Protein AF-A0AAV1H596-F1 (afdb_monomer)

Mean predicted aligned error: 12.16 Å

Secondary structure (DSSP, 8-state):
---B---SSS-EEEEEEEEEEETTEEEEEEEEEEEESS-SHHHHHHHHHHHHHTT-TTHHHH---------TT---------------

Structure (mmCIF, N/CA/C/O backbone):
data_AF-A0AAV1H596-F1
#
_entry.id   AF-A0AAV1H596-F1
#
loop_
_atom_site.group_PDB
_atom_site.id
_atom_site.type_symbol
_atom_site.label_atom_id
_atom_site.label_alt_id
_atom_site.label_comp_id
_atom_site.label_asym_id
_atom_site.label_entity_id
_atom_site.label_seq_id
_atom_site.pdbx_PDB_ins_code
_atom_site.Cartn_x
_atom_site.Cartn_y
_atom_site.Cartn_z
_atom_site.occupancy
_atom_site.B_iso_or_equiv
_atom_site.auth_seq_id
_atom_site.auth_comp_id
_atom_site.auth_asym_id
_atom_site.auth_atom_id
_atom_site.pdbx_PDB_model_num
ATOM 1 N N . MET A 1 1 ? -3.860 -4.909 -1.224 1.00 41.78 1 MET A N 1
ATOM 2 C CA . MET A 1 1 ? -4.315 -5.510 -2.490 1.00 41.78 1 MET A CA 1
ATOM 3 C C . MET A 1 1 ? -4.090 -4.431 -3.515 1.00 41.78 1 MET A C 1
ATOM 5 O O . MET A 1 1 ? -4.873 -3.492 -3.546 1.00 41.78 1 MET A O 1
ATOM 9 N N . SER A 1 2 ? -2.934 -4.487 -4.162 1.00 41.97 2 SER A N 1
ATOM 10 C CA . SER A 1 2 ? -2.646 -3.707 -5.362 1.00 41.97 2 SER A CA 1
ATOM 11 C C . SER A 1 2 ? -3.159 -4.500 -6.565 1.00 41.97 2 SER A C 1
ATOM 13 O O . SER A 1 2 ? -3.299 -5.716 -6.434 1.00 41.97 2 SER A O 1
ATOM 15 N N . ASP A 1 3 ? -3.528 -3.822 -7.642 1.00 59.09 3 ASP A N 1
ATOM 16 C CA . ASP A 1 3 ? -3.954 -4.418 -8.913 1.00 59.09 3 ASP A CA 1
ATOM 17 C C . ASP A 1 3 ? -3.045 -3.817 -9.987 1.00 59.09 3 ASP A C 1
ATOM 19 O O . ASP A 1 3 ? -3.068 -2.607 -10.190 1.00 59.09 3 ASP A O 1
ATOM 23 N N . GLY A 1 4 ? -2.176 -4.615 -10.594 1.00 52.09 4 GLY A N 1
ATOM 24 C CA . GLY A 1 4 ? -1.264 -4.219 -11.656 1.00 52.09 4 GLY A CA 1
ATOM 25 C C . GLY A 1 4 ? -1.954 -4.364 -13.007 1.00 52.09 4 GLY A C 1
ATOM 26 O O . GLY A 1 4 ? -2.175 -5.472 -13.494 1.00 52.09 4 GLY A O 1
ATOM 27 N N . SER A 1 5 ? -2.295 -3.238 -13.635 1.00 55.56 5 SER A N 1
ATOM 28 C CA . SER A 1 5 ? -2.855 -3.215 -14.989 1.00 55.56 5 SER A CA 1
ATOM 29 C C . SER A 1 5 ? -1.732 -3.031 -16.010 1.00 55.56 5 SER A C 1
ATOM 31 O O . SER A 1 5 ? -1.257 -1.918 -16.222 1.00 55.56 5 SER A O 1
ATOM 33 N N . THR A 1 6 ? -1.325 -4.111 -16.677 1.00 43.31 6 THR A N 1
ATOM 34 C CA . THR A 1 6 ? -0.374 -4.054 -17.796 1.00 43.31 6 THR A CA 1
ATOM 35 C C . THR A 1 6 ? -1.067 -3.502 -19.048 1.00 43.31 6 THR A C 1
ATOM 37 O O . THR A 1 6 ? -1.707 -4.246 -19.796 1.00 43.31 6 THR A O 1
ATOM 40 N N . ASP A 1 7 ? -0.945 -2.196 -19.301 1.00 43.59 7 ASP A N 1
ATOM 41 C CA . ASP A 1 7 ? -1.251 -1.636 -20.621 1.00 43.59 7 ASP A CA 1
ATOM 42 C C . ASP A 1 7 ? -0.095 -1.974 -21.580 1.00 43.59 7 ASP A C 1
ATOM 44 O O . ASP A 1 7 ? 1.083 -1.870 -21.234 1.00 43.59 7 ASP A O 1
ATOM 48 N N . SER A 1 8 ? -0.408 -2.431 -22.793 1.00 46.19 8 SER A N 1
ATOM 49 C CA . SER A 1 8 ? 0.542 -3.055 -23.737 1.00 46.19 8 SER A CA 1
ATOM 50 C C . SER A 1 8 ? 1.542 -2.078 -24.389 1.00 46.19 8 SER A C 1
ATOM 52 O O . SER A 1 8 ? 2.017 -2.305 -25.502 1.00 46.19 8 SER A O 1
ATOM 54 N N . ALA A 1 9 ? 1.913 -0.997 -23.701 1.00 45.19 9 ALA A N 1
ATOM 55 C CA . ALA A 1 9 ? 2.906 -0.031 -24.143 1.00 45.19 9 ALA A CA 1
ATOM 56 C C . ALA A 1 9 ? 3.745 0.521 -22.967 1.00 45.19 9 ALA A C 1
ATOM 58 O O . ALA A 1 9 ? 3.613 1.665 -22.549 1.00 45.19 9 ALA A O 1
ATOM 59 N N . VAL A 1 10 ? 4.711 -0.286 -22.514 1.00 52.03 10 VAL A N 1
ATOM 60 C CA . VAL A 1 10 ? 5.998 0.147 -21.918 1.00 52.03 10 VAL A CA 1
ATOM 61 C C . VAL A 1 10 ? 5.958 0.758 -20.500 1.00 52.03 10 VAL A C 1
ATOM 63 O O . VAL A 1 10 ? 7.025 1.022 -19.946 1.00 52.03 10 VAL A O 1
ATOM 66 N N . LYS A 1 11 ? 4.802 0.946 -19.853 1.00 57.69 11 LYS A N 1
ATOM 67 C CA . LYS A 1 11 ? 4.742 1.503 -18.486 1.00 57.69 11 LYS A CA 1
ATOM 68 C C . LYS A 1 11 ? 3.737 0.761 -17.608 1.00 57.69 11 LYS A C 1
ATOM 70 O O . LYS A 1 11 ? 2.546 0.797 -17.881 1.00 57.69 11 LYS A O 1
ATOM 75 N N . GLU A 1 12 ? 4.237 0.120 -16.556 1.00 71.44 12 GLU A N 1
ATOM 76 C CA . GLU A 1 12 ? 3.403 -0.471 -15.506 1.00 71.44 12 GLU A CA 1
ATOM 77 C C . GLU A 1 12 ? 2.889 0.644 -14.580 1.00 71.44 12 GLU A C 1
ATOM 79 O O . GLU A 1 12 ? 3.576 1.647 -14.364 1.00 71.44 12 GLU A O 1
ATOM 84 N N . GLU A 1 13 ? 1.700 0.481 -14.009 1.00 78.62 13 GLU A N 1
ATOM 85 C CA . GLU A 1 13 ? 1.152 1.386 -12.994 1.00 78.62 13 GLU A CA 1
ATOM 86 C C . GLU A 1 13 ? 0.816 0.603 -11.723 1.00 78.62 13 GLU A C 1
ATOM 88 O O . GLU A 1 13 ? 0.253 -0.486 -11.789 1.00 78.62 13 GLU A O 1
ATOM 93 N N . GLU A 1 14 ? 1.152 1.165 -10.562 1.00 83.31 14 GLU A N 1
ATOM 94 C CA . GLU A 1 14 ? 0.851 0.577 -9.256 1.00 83.31 14 GLU A CA 1
ATOM 95 C C . GLU A 1 14 ? -0.357 1.291 -8.647 1.00 83.31 14 GLU A C 1
ATOM 97 O O . GLU A 1 14 ? -0.299 2.496 -8.370 1.00 83.31 14 GLU A O 1
ATOM 102 N N . LEU A 1 15 ? -1.442 0.551 -8.404 1.00 87.00 15 LEU A N 1
ATOM 103 C CA . LEU A 1 15 ? -2.634 1.058 -7.725 1.00 87.00 15 LEU A CA 1
ATOM 104 C C . LEU A 1 15 ? -2.598 0.736 -6.228 1.00 87.00 15 LEU A C 1
ATOM 106 O O . LEU A 1 15 ? -2.690 -0.413 -5.806 1.00 87.00 15 LEU A O 1
ATOM 110 N N . VAL A 1 16 ? -2.561 1.761 -5.380 1.00 88.19 16 VAL A N 1
ATOM 111 C CA . VAL A 1 16 ? -2.511 1.583 -3.927 1.00 88.19 16 VAL A CA 1
ATOM 112 C C . VAL A 1 16 ? -3.910 1.666 -3.321 1.00 88.19 16 VAL A C 1
ATOM 114 O O . VAL A 1 16 ? -4.626 2.665 -3.449 1.00 88.19 16 VAL A O 1
ATOM 117 N N . TYR A 1 17 ? -4.270 0.615 -2.583 1.00 91.12 17 TYR A N 1
ATOM 118 C CA . TYR A 1 17 ? -5.475 0.553 -1.760 1.00 91.12 17 TYR A CA 1
ATOM 119 C C . TYR A 1 17 ? -5.122 0.344 -0.291 1.00 91.12 17 TYR A C 1
ATOM 121 O O . TYR A 1 17 ? -4.322 -0.530 0.052 1.00 91.12 17 TYR A O 1
ATOM 129 N N . VAL A 1 18 ? -5.803 1.076 0.590 1.00 91.50 18 VAL A N 1
ATOM 130 C CA . VAL A 1 18 ? -5.722 0.881 2.042 1.00 91.50 18 VAL A CA 1
ATOM 131 C C . VAL A 1 18 ? -6.989 0.191 2.518 1.00 91.50 18 VAL A C 1
ATOM 133 O O . VAL A 1 18 ? -8.096 0.574 2.136 1.00 91.50 18 VAL A O 1
ATOM 136 N N . ARG A 1 19 ? -6.825 -0.824 3.369 1.00 92.88 19 ARG A N 1
ATOM 137 C CA . ARG A 1 19 ? -7.920 -1.518 4.047 1.00 92.88 19 ARG A CA 1
ATOM 138 C C . ARG A 1 19 ? -7.731 -1.407 5.553 1.00 92.88 19 ARG A C 1
ATOM 140 O O . ARG A 1 19 ? -6.667 -1.749 6.058 1.00 92.88 19 ARG A O 1
ATOM 147 N N . TRP A 1 20 ? -8.761 -0.963 6.262 1.00 91.56 20 TRP A N 1
ATOM 148 C CA . TRP A 1 20 ? -8.738 -0.830 7.720 1.00 91.56 20 TRP A CA 1
ATOM 149 C C . TRP A 1 20 ? -10.068 -1.260 8.332 1.00 91.56 20 TRP A C 1
ATOM 151 O O . TRP A 1 20 ? -11.076 -1.391 7.638 1.00 91.56 20 TRP A O 1
ATOM 161 N N . SER A 1 21 ? -10.054 -1.504 9.643 1.00 91.81 21 SER A N 1
ATOM 162 C CA . SER A 1 21 ? -11.264 -1.728 10.430 1.00 91.81 21 SER A CA 1
ATOM 163 C C . SER A 1 21 ? -11.629 -0.449 11.171 1.00 91.81 21 SER A C 1
ATOM 165 O O . SER A 1 21 ? -10.791 0.122 11.869 1.00 91.81 21 SER A O 1
ATOM 167 N N . HIS A 1 22 ? -12.875 -0.008 11.042 1.00 88.38 22 HIS A N 1
ATOM 168 C CA . HIS A 1 22 ? -13.432 1.094 11.812 1.00 88.38 22 HIS A CA 1
ATOM 169 C C . HIS A 1 22 ? -14.785 0.667 12.386 1.00 88.38 22 HIS A C 1
ATOM 171 O O . HIS A 1 22 ? -15.681 0.254 11.653 1.00 88.38 22 HIS A O 1
ATOM 177 N N . ASN A 1 23 ? -14.930 0.710 13.714 1.00 93.12 23 ASN A N 1
ATOM 178 C CA . ASN A 1 23 ? -16.144 0.283 14.427 1.00 93.12 23 ASN A CA 1
ATOM 179 C C . ASN A 1 23 ? -16.641 -1.124 14.033 1.00 93.12 23 ASN A C 1
ATOM 181 O O . ASN A 1 23 ? -17.835 -1.349 13.836 1.00 93.12 23 ASN A O 1
ATOM 185 N N . GLY A 1 24 ? -15.710 -2.073 13.881 1.00 93.00 24 GLY A N 1
ATOM 186 C CA . GLY A 1 24 ? -16.018 -3.461 13.516 1.00 93.00 24 GLY A CA 1
ATOM 187 C C . GLY A 1 24 ? -16.388 -3.671 12.044 1.00 93.00 24 GLY A C 1
ATOM 188 O O . GLY A 1 24 ? -16.749 -4.785 11.669 1.00 93.00 24 GLY A O 1
ATOM 189 N N . LYS A 1 25 ? -16.295 -2.634 11.203 1.00 94.06 25 LYS A N 1
ATOM 190 C CA . LYS A 1 25 ? -16.518 -2.719 9.756 1.00 94.06 25 LYS A CA 1
ATOM 191 C C . LYS A 1 25 ? -15.203 -2.582 9.007 1.00 94.06 25 LYS A C 1
ATOM 193 O O . LYS A 1 25 ? -14.378 -1.742 9.351 1.00 94.06 25 LYS A O 1
ATOM 198 N N . ILE A 1 26 ? -15.027 -3.401 7.975 1.00 93.25 26 ILE A N 1
ATOM 199 C CA . ILE A 1 26 ? -13.874 -3.316 7.082 1.00 93.25 26 ILE A CA 1
ATOM 200 C C . ILE A 1 26 ? -14.180 -2.321 5.970 1.00 93.25 26 ILE A C 1
ATOM 202 O O . ILE A 1 26 ? -15.157 -2.478 5.241 1.00 93.25 26 ILE A O 1
ATOM 206 N N . GLU A 1 27 ? -13.312 -1.331 5.823 1.00 93.38 27 GLU A N 1
ATOM 207 C CA . GLU A 1 27 ? -13.368 -0.324 4.769 1.00 93.38 27 GLU A CA 1
ATOM 208 C C . GLU A 1 27 ? -12.176 -0.508 3.832 1.00 93.38 27 GLU A C 1
ATOM 210 O O . GLU A 1 27 ? -11.116 -0.997 4.226 1.00 93.38 27 GLU A O 1
ATOM 215 N N . SER A 1 28 ? -12.354 -0.195 2.551 1.00 92.38 28 SER A N 1
ATOM 216 C CA . SER A 1 28 ? -11.283 -0.225 1.553 1.00 92.38 28 SER A CA 1
ATOM 217 C C . SER A 1 28 ? -11.370 1.032 0.710 1.00 92.38 28 SER A C 1
ATOM 219 O O . SER A 1 28 ? -12.449 1.386 0.238 1.00 92.38 28 SER A O 1
ATOM 221 N N . LYS A 1 29 ? -10.241 1.711 0.535 1.00 91.81 29 LYS A N 1
ATOM 222 C CA . LYS A 1 29 ? -10.168 2.975 -0.191 1.00 91.81 29 LYS A CA 1
ATOM 223 C C . LYS A 1 29 ? -9.016 2.935 -1.175 1.00 91.81 29 LYS A C 1
ATOM 225 O O . LYS A 1 29 ? -7.905 2.566 -0.802 1.00 91.81 29 LYS A O 1
ATOM 230 N N . PHE A 1 30 ? -9.301 3.330 -2.410 1.00 91.44 30 PHE A N 1
ATOM 231 C CA . PHE A 1 30 ? -8.271 3.686 -3.376 1.00 91.44 30 PHE A CA 1
ATOM 232 C C . PHE A 1 30 ? -7.608 4.982 -2.925 1.00 91.44 30 PHE A C 1
ATOM 234 O O . PHE A 1 30 ? -8.304 5.959 -2.631 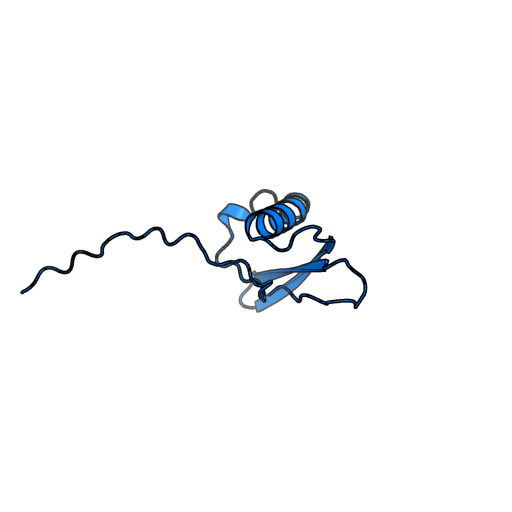1.00 91.44 30 PHE A O 1
ATOM 241 N N . VAL A 1 31 ? -6.284 4.979 -2.840 1.00 91.38 31 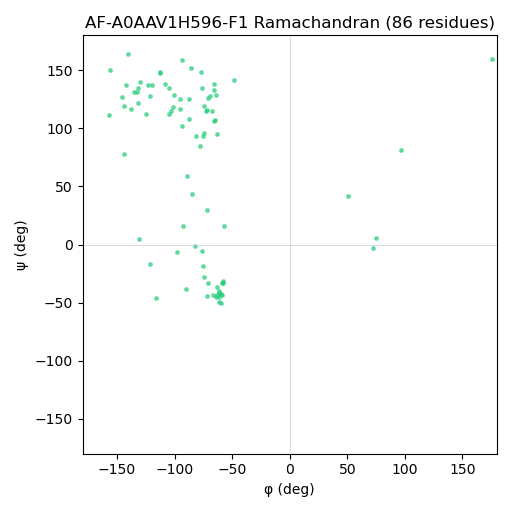VAL A N 1
ATOM 242 C CA . VAL A 1 31 ? -5.554 6.114 -2.282 1.00 91.38 31 VAL A CA 1
ATOM 243 C C . VAL A 1 31 ? -4.543 6.746 -3.228 1.00 91.38 31 VAL A C 1
ATOM 245 O O . VAL A 1 31 ? -4.154 7.889 -3.006 1.00 91.38 31 VAL A O 1
ATOM 248 N N . GLY A 1 32 ? -4.161 6.058 -4.297 1.00 89.06 32 GLY A N 1
ATOM 249 C CA . GLY A 1 32 ? -3.277 6.632 -5.297 1.00 89.06 32 GLY A CA 1
ATOM 250 C C . GLY A 1 32 ? -2.896 5.631 -6.369 1.00 89.06 32 GLY A C 1
ATOM 251 O O . GLY A 1 32 ? -2.993 4.423 -6.173 1.00 89.06 32 GLY A O 1
ATOM 252 N N . ILE A 1 33 ? -2.458 6.168 -7.497 1.00 88.31 33 ILE A N 1
ATOM 253 C CA . ILE A 1 33 ? -1.854 5.422 -8.592 1.00 88.31 33 ILE A CA 1
ATOM 254 C C . ILE A 1 33 ? -0.558 6.122 -8.961 1.00 88.31 33 ILE A C 1
ATOM 256 O O . ILE A 1 33 ? -0.496 7.356 -8.965 1.00 88.31 33 ILE A O 1
ATOM 26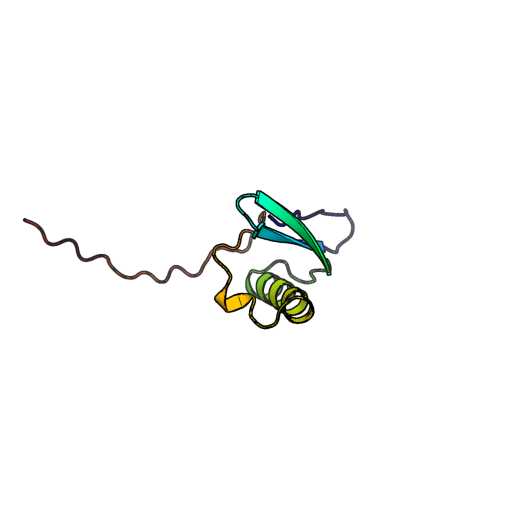0 N N . GLN A 1 34 ? 0.476 5.346 -9.251 1.00 85.12 34 GLN A N 1
ATOM 261 C CA . GLN A 1 34 ? 1.727 5.896 -9.740 1.00 85.12 34 GLN A CA 1
ATOM 262 C C . GLN A 1 34 ? 2.330 4.987 -10.799 1.00 85.12 34 GLN A C 1
ATOM 264 O O . GLN A 1 34 ? 2.368 3.768 -10.649 1.00 85.12 34 GLN A O 1
ATOM 269 N N . THR A 1 35 ? 2.831 5.601 -11.866 1.00 82.62 35 THR A N 1
ATOM 270 C CA . THR A 1 35 ? 3.580 4.900 -12.901 1.00 82.62 35 THR A CA 1
ATOM 271 C C . THR A 1 35 ? 4.890 4.356 -12.334 1.00 82.62 35 THR A C 1
ATOM 273 O O . THR A 1 35 ? 5.645 5.073 -11.673 1.00 82.62 35 THR A O 1
ATOM 276 N N . VAL A 1 36 ? 5.176 3.096 -12.632 1.00 75.62 36 VAL A N 1
ATOM 277 C CA . VAL A 1 36 ? 6.344 2.358 -12.170 1.00 75.62 36 VAL A CA 1
ATOM 278 C C . VAL A 1 36 ? 7.337 2.233 -13.321 1.00 75.62 36 VAL A C 1
ATOM 280 O O . VAL A 1 36 ? 7.097 1.535 -14.303 1.00 75.62 36 VAL A O 1
ATOM 283 N N . GLU A 1 37 ? 8.491 2.890 -13.205 1.00 71.50 37 GLU A N 1
ATOM 284 C CA . GLU A 1 37 ? 9.568 2.741 -14.198 1.00 71.50 37 GLU A CA 1
ATOM 285 C C . GLU A 1 37 ? 10.302 1.396 -14.065 1.00 71.50 37 GLU A C 1
ATOM 287 O O . GLU A 1 37 ? 10.854 0.882 -15.038 1.00 71.50 37 GLU A O 1
ATOM 292 N N . LYS A 1 38 ? 10.325 0.827 -12.851 1.00 72.50 38 LYS A N 1
ATOM 293 C CA . LYS A 1 38 ? 10.960 -0.456 -12.518 1.00 72.50 38 LYS A CA 1
ATOM 294 C C . LYS A 1 38 ? 10.139 -1.199 -11.478 1.00 72.50 38 LYS A C 1
ATOM 296 O O . LYS A 1 38 ? 9.985 -0.726 -10.357 1.00 72.50 38 LYS A O 1
ATOM 301 N N . ALA A 1 39 ? 9.660 -2.385 -11.826 1.00 71.06 39 ALA A N 1
ATOM 302 C CA . ALA A 1 39 ? 8.780 -3.173 -10.971 1.00 71.06 39 ALA A CA 1
ATOM 303 C C . ALA A 1 39 ? 9.551 -4.036 -9.946 1.00 71.06 39 ALA A C 1
ATOM 305 O O . ALA A 1 39 ? 9.260 -5.218 -9.760 1.00 71.06 39 ALA A O 1
ATOM 306 N N . ASP A 1 40 ? 10.580 -3.461 -9.311 1.00 77.00 40 ASP A N 1
ATOM 307 C CA . ASP A 1 40 ? 11.321 -4.109 -8.227 1.00 77.00 40 ASP A CA 1
ATOM 308 C C . ASP A 1 40 ? 10.778 -3.735 -6.841 1.00 77.00 40 ASP A C 1
ATOM 310 O O . ASP A 1 40 ? 10.092 -2.727 -6.657 1.00 77.00 40 ASP A O 1
ATOM 314 N N . ALA A 1 41 ? 11.078 -4.570 -5.843 1.00 76.50 41 ALA A N 1
ATOM 315 C CA . ALA A 1 41 ? 10.538 -4.405 -4.496 1.00 76.50 41 ALA A CA 1
ATOM 316 C C . ALA A 1 41 ? 10.882 -3.048 -3.858 1.00 76.50 41 ALA A C 1
ATOM 318 O O . ALA A 1 41 ? 10.079 -2.521 -3.087 1.00 76.50 41 ALA A O 1
ATOM 319 N N . ALA A 1 42 ? 12.052 -2.474 -4.162 1.00 81.81 42 ALA A N 1
ATOM 320 C CA . ALA A 1 42 ? 12.477 -1.204 -3.584 1.00 81.81 42 ALA A CA 1
ATOM 321 C C . ALA A 1 42 ? 11.671 -0.037 -4.168 1.00 81.81 42 ALA A C 1
ATOM 323 O O . ALA A 1 42 ? 11.189 0.809 -3.414 1.00 81.81 42 ALA A O 1
ATOM 324 N N . HIS A 1 43 ? 11.464 -0.028 -5.487 1.00 80.94 43 HIS A N 1
ATOM 325 C CA . HIS A 1 43 ? 10.670 1.002 -6.154 1.00 80.94 43 HIS A CA 1
ATOM 326 C C . HIS A 1 43 ? 9.197 0.925 -5.745 1.00 80.94 43 HIS A C 1
ATOM 328 O O . HIS A 1 43 ? 8.622 1.951 -5.389 1.00 80.94 43 HIS A O 1
ATOM 334 N N . ILE A 1 44 ? 8.614 -0.278 -5.680 1.00 81.81 44 ILE A N 1
ATOM 335 C CA . ILE A 1 44 ? 7.225 -0.460 -5.223 1.00 81.81 44 ILE A CA 1
ATOM 336 C C . ILE A 1 44 ? 7.063 0.027 -3.775 1.00 81.81 44 ILE A C 1
ATOM 338 O O . ILE A 1 44 ? 6.135 0.773 -3.465 1.00 81.81 44 ILE A O 1
ATOM 342 N N . THR A 1 45 ? 7.999 -0.326 -2.887 1.00 84.81 45 THR A N 1
ATOM 343 C CA . THR A 1 45 ? 7.970 0.141 -1.489 1.00 84.81 45 THR A CA 1
ATOM 344 C C . THR A 1 45 ? 8.078 1.665 -1.406 1.00 84.81 45 THR A C 1
ATOM 346 O O . THR A 1 45 ? 7.358 2.291 -0.629 1.00 84.81 45 THR A O 1
ATOM 349 N N . S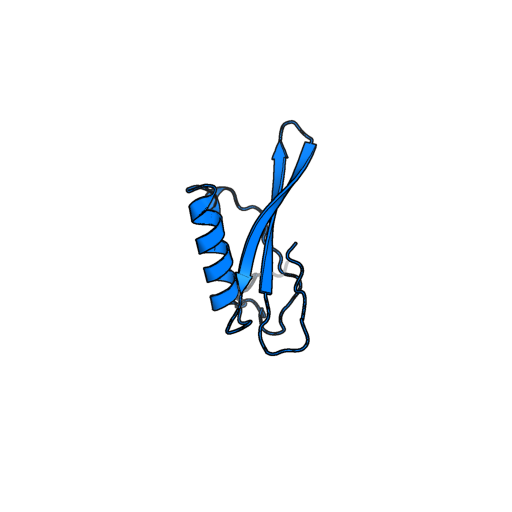ER A 1 46 ? 8.945 2.276 -2.221 1.00 87.19 46 SER A N 1
ATOM 350 C CA . SER A 1 46 ? 9.101 3.733 -2.265 1.00 87.19 46 SER A CA 1
ATOM 351 C C . SER A 1 46 ? 7.826 4.433 -2.732 1.00 87.19 46 SER A C 1
ATOM 353 O O . SER A 1 46 ? 7.428 5.422 -2.127 1.00 87.19 46 SER A O 1
ATOM 355 N N . ILE A 1 47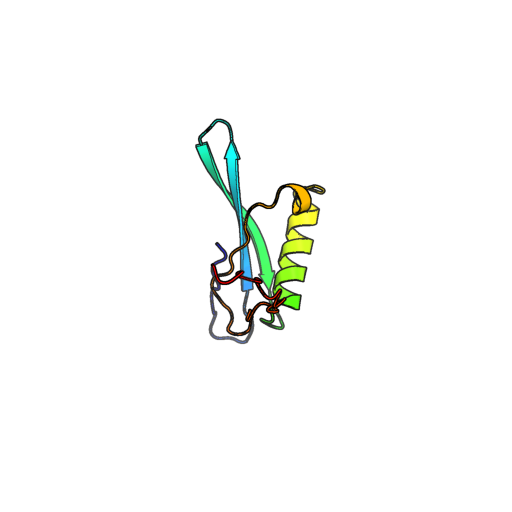 ? 7.172 3.915 -3.773 1.00 86.81 47 ILE A N 1
ATOM 356 C CA . ILE A 1 47 ? 5.917 4.459 -4.310 1.00 86.81 47 ILE A CA 1
ATOM 357 C C . ILE A 1 47 ? 4.815 4.421 -3.251 1.00 86.81 47 ILE A C 1
ATOM 359 O O . ILE A 1 47 ? 4.179 5.439 -2.972 1.00 86.81 47 ILE A O 1
ATOM 363 N N . VAL A 1 48 ? 4.631 3.268 -2.600 1.00 88.06 48 VAL A N 1
ATOM 364 C CA . VAL A 1 48 ? 3.634 3.116 -1.532 1.00 88.06 48 VAL A CA 1
ATOM 365 C C . VAL A 1 48 ? 3.910 4.097 -0.399 1.00 88.06 48 VAL A C 1
ATOM 367 O O . VAL A 1 48 ? 2.983 4.757 0.064 1.00 88.06 48 VAL A O 1
ATOM 370 N N . ARG A 1 49 ? 5.174 4.251 0.011 1.00 90.19 49 ARG A N 1
ATOM 371 C CA . ARG A 1 49 ? 5.561 5.216 1.043 1.00 90.19 49 ARG A CA 1
ATOM 372 C C . ARG A 1 49 ? 5.201 6.645 0.650 1.00 90.19 49 ARG A C 1
ATOM 374 O O . ARG A 1 49 ? 4.537 7.322 1.427 1.00 90.19 49 ARG A O 1
ATOM 381 N N . THR A 1 50 ? 5.576 7.080 -0.551 1.00 90.44 50 THR A N 1
ATOM 382 C CA . THR A 1 50 ? 5.280 8.432 -1.042 1.00 90.44 50 THR A CA 1
ATOM 383 C C . THR A 1 50 ? 3.777 8.708 -1.094 1.00 90.44 50 THR A C 1
ATOM 385 O O . THR A 1 50 ? 3.334 9.774 -0.671 1.00 90.44 50 THR A O 1
ATOM 388 N N . ILE A 1 51 ? 2.973 7.747 -1.558 1.00 90.31 51 ILE A N 1
ATOM 389 C CA . ILE A 1 51 ? 1.510 7.882 -1.571 1.00 90.31 51 ILE A CA 1
ATOM 390 C C . ILE A 1 51 ? 0.967 7.981 -0.137 1.00 90.31 51 ILE A C 1
ATOM 392 O O . ILE A 1 51 ? 0.148 8.851 0.157 1.00 90.31 51 ILE A O 1
ATOM 396 N N . MET A 1 52 ? 1.438 7.123 0.770 1.00 91.12 52 MET A N 1
ATOM 397 C CA . MET A 1 52 ? 0.947 7.043 2.148 1.00 91.12 52 MET A CA 1
ATOM 398 C C . MET A 1 52 ? 1.349 8.227 3.032 1.00 91.12 52 MET A C 1
ATOM 400 O O . MET A 1 52 ? 0.544 8.648 3.866 1.00 91.12 52 MET A O 1
ATOM 404 N N . GLU A 1 53 ? 2.526 8.819 2.815 1.00 90.25 53 GLU A N 1
ATOM 405 C CA . GLU A 1 53 ? 2.959 10.058 3.479 1.00 90.25 53 GLU A CA 1
ATOM 406 C C . GLU A 1 53 ? 1.982 11.219 3.219 1.00 90.25 53 GLU A C 1
ATOM 408 O O . GLU A 1 53 ? 1.727 12.018 4.116 1.00 90.25 53 GLU A O 1
ATOM 413 N N . GLY A 1 54 ? 1.344 11.267 2.043 1.00 86.88 54 GLY A N 1
ATOM 414 C CA . GLY A 1 54 ? 0.306 12.254 1.721 1.00 86.88 54 GLY A CA 1
ATOM 415 C C . GLY A 1 54 ? -1.066 11.995 2.362 1.00 86.88 54 GLY A C 1
ATOM 416 O O . GLY A 1 54 ? -1.977 12.808 2.205 1.00 86.88 54 GLY A O 1
ATOM 417 N N . ILE A 1 55 ? -1.248 10.865 3.053 1.00 88.06 55 ILE A N 1
ATOM 418 C CA . ILE A 1 55 ? -2.550 10.404 3.564 1.00 88.06 55 ILE A CA 1
ATOM 419 C C . ILE A 1 55 ? -2.563 10.357 5.088 1.00 88.06 55 ILE A C 1
ATOM 421 O O . ILE A 1 55 ? -3.537 10.777 5.714 1.00 88.06 55 ILE A O 1
ATOM 425 N N . CYS A 1 56 ? -1.520 9.793 5.694 1.00 86.94 56 CYS A N 1
ATOM 426 C CA . CYS A 1 56 ? -1.422 9.626 7.136 1.00 86.94 56 CYS A CA 1
ATOM 427 C C . CYS A 1 56 ? 0.045 9.506 7.537 1.00 86.94 56 CYS A C 1
ATOM 429 O O . CYS A 1 56 ? 0.652 8.483 7.267 1.00 86.94 56 CYS A O 1
ATOM 431 N N . GLU A 1 57 ? 0.599 10.494 8.239 1.00 88.50 57 GLU A N 1
ATOM 432 C CA . GLU A 1 57 ? 2.011 10.482 8.666 1.00 88.50 57 GLU A CA 1
ATOM 433 C C . GLU A 1 57 ? 2.371 9.265 9.541 1.00 88.50 57 GLU A C 1
ATOM 435 O O . GLU A 1 57 ? 3.479 8.743 9.477 1.00 88.50 57 GLU A O 1
ATOM 440 N N . GLU A 1 58 ? 1.417 8.755 10.323 1.00 91.25 58 GLU A N 1
ATOM 441 C CA . GLU A 1 58 ? 1.615 7.631 11.248 1.00 91.25 58 GLU A CA 1
ATOM 442 C C . GLU A 1 58 ? 1.283 6.259 10.631 1.00 91.25 58 GLU A C 1
ATOM 444 O O . GLU A 1 58 ? 1.053 5.287 11.352 1.00 91.25 58 GLU A O 1
ATOM 449 N N . TRP A 1 59 ? 1.169 6.154 9.306 1.00 90.44 59 TRP A N 1
ATOM 450 C CA . TRP A 1 59 ? 0.703 4.925 8.662 1.00 90.44 59 TRP A CA 1
ATOM 451 C C . TRP A 1 59 ? 1.630 3.724 8.902 1.00 90.44 59 TRP A C 1
ATOM 453 O O . TRP A 1 59 ? 1.133 2.614 9.094 1.00 90.44 59 TRP A O 1
ATOM 463 N N . GLU A 1 60 ? 2.951 3.938 8.943 1.00 89.50 60 GLU A N 1
ATOM 464 C CA . GLU A 1 60 ? 3.942 2.866 9.125 1.00 89.50 60 GLU A CA 1
ATOM 465 C C . GLU A 1 60 ? 3.763 2.149 10.470 1.00 89.50 60 GLU A C 1
ATOM 467 O O . GLU A 1 60 ? 3.826 0.924 10.534 1.00 89.50 60 GLU A O 1
ATOM 472 N N . SER A 1 61 ? 3.469 2.889 11.545 1.00 91.44 61 SER A N 1
ATOM 473 C CA . SER A 1 61 ? 3.267 2.309 12.881 1.00 91.44 61 SER A CA 1
ATOM 474 C C . SER A 1 61 ? 1.919 1.596 13.030 1.00 91.44 61 SER A C 1
ATOM 476 O O . SER A 1 61 ? 1.748 0.772 13.929 1.00 91.44 61 SER A O 1
ATOM 478 N N . LYS A 1 62 ? 0.963 1.892 12.142 1.00 89.12 62 LYS A N 1
ATOM 479 C CA . LYS A 1 62 ? -0.381 1.293 12.105 1.00 89.12 62 LYS A CA 1
ATOM 480 C C . LYS A 1 62 ? -0.494 0.151 11.089 1.00 89.12 62 LYS A C 1
ATOM 482 O O . LYS A 1 62 ? -1.536 -0.505 11.027 1.00 89.12 62 LYS A O 1
ATOM 487 N N . LEU A 1 63 ? 0.544 -0.089 10.286 1.00 90.06 63 LEU A N 1
ATOM 488 C CA . LEU A 1 63 ? 0.538 -1.096 9.232 1.00 90.06 63 LEU A CA 1
ATOM 489 C C . LEU A 1 63 ? 0.588 -2.509 9.828 1.00 90.06 63 LEU A C 1
ATOM 491 O O . LEU A 1 63 ? 1.576 -2.920 10.426 1.00 90.06 63 LEU A O 1
ATOM 495 N N . VAL A 1 64 ? -0.479 -3.278 9.617 1.00 89.88 64 VAL A N 1
ATOM 496 C CA . VAL A 1 64 ? -0.564 -4.677 10.077 1.00 89.88 64 VAL A CA 1
ATOM 497 C C . VAL A 1 64 ? -0.046 -5.650 9.019 1.00 89.88 64 VAL A C 1
ATOM 499 O O . VAL A 1 64 ? 0.569 -6.665 9.336 1.00 89.88 64 VAL A O 1
ATOM 502 N N . THR A 1 65 ? -0.325 -5.373 7.747 1.00 85.31 65 THR A N 1
ATOM 503 C CA . THR A 1 65 ? 0.055 -6.238 6.630 1.00 85.31 65 THR A CA 1
ATOM 504 C C . THR A 1 65 ? 0.146 -5.433 5.341 1.00 85.31 65 THR A C 1
ATOM 506 O O . THR A 1 65 ? -0.576 -4.451 5.158 1.00 85.31 65 THR A O 1
ATOM 509 N N . PHE A 1 66 ? 1.022 -5.870 4.445 1.00 85.06 66 PHE A N 1
ATOM 510 C CA . PHE A 1 66 ? 1.217 -5.304 3.122 1.00 85.06 66 PHE A CA 1
ATOM 511 C C . PHE A 1 66 ? 1.228 -6.441 2.103 1.00 85.06 66 PHE A C 1
ATOM 513 O O . PHE A 1 66 ? 1.851 -7.478 2.332 1.00 85.06 66 PHE A O 1
ATOM 520 N N . ALA A 1 67 ? 0.504 -6.256 1.002 1.00 82.25 67 ALA A N 1
ATOM 521 C CA . ALA A 1 67 ? 0.386 -7.251 -0.053 1.00 82.25 67 ALA A CA 1
ATOM 522 C C . ALA A 1 67 ? 0.281 -6.562 -1.411 1.00 82.25 67 ALA A C 1
ATOM 524 O O . ALA A 1 67 ? -0.610 -5.725 -1.619 1.00 82.25 67 ALA A O 1
ATOM 525 N N . THR A 1 68 ? 1.161 -6.982 -2.310 1.00 76.38 68 THR A N 1
ATOM 526 C CA . THR A 1 68 ? 1.216 -6.615 -3.724 1.00 76.38 68 THR A CA 1
ATOM 527 C C . THR A 1 68 ? 0.894 -7.855 -4.547 1.00 76.38 68 THR A C 1
ATOM 529 O O . THR A 1 68 ? 1.135 -8.982 -4.110 1.00 76.38 68 THR A O 1
ATOM 532 N N . ASP A 1 69 ? 0.268 -7.662 -5.696 1.00 68.19 69 ASP A N 1
ATOM 533 C CA . ASP A 1 69 ? -0.225 -8.725 -6.576 1.00 68.19 69 ASP A CA 1
ATOM 534 C C . ASP A 1 69 ? 0.848 -9.320 -7.496 1.00 68.19 69 ASP A C 1
ATOM 536 O O . ASP A 1 69 ? 0.616 -10.334 -8.149 1.00 68.19 69 ASP A O 1
ATOM 540 N N . GLY A 1 70 ? 2.070 -8.799 -7.425 1.00 57.75 70 GLY A N 1
ATOM 541 C CA . GLY A 1 70 ? 3.245 -9.480 -7.939 1.00 57.75 70 GLY A CA 1
ATOM 542 C C . GLY A 1 70 ? 3.634 -9.023 -9.333 1.00 57.75 70 GLY A C 1
ATOM 543 O O . GLY A 1 70 ? 3.497 -9.755 -10.307 1.00 57.75 70 GLY A O 1
ATOM 544 N N . ALA A 1 71 ? 4.330 -7.892 -9.394 1.00 51.97 71 ALA A N 1
ATOM 545 C CA . ALA A 1 71 ? 5.438 -7.808 -10.328 1.00 51.97 71 ALA A CA 1
ATOM 546 C C . ALA A 1 71 ? 6.530 -8.793 -9.875 1.00 51.97 71 ALA A C 1
ATOM 548 O O . ALA A 1 71 ? 6.808 -8.913 -8.681 1.00 51.97 71 ALA A O 1
ATOM 549 N N . ALA A 1 72 ? 7.138 -9.514 -10.815 1.00 46.56 72 ALA A N 1
ATOM 550 C CA . ALA A 1 72 ? 7.983 -10.705 -10.642 1.00 46.56 72 ALA A CA 1
ATOM 551 C C . ALA A 1 72 ? 9.242 -10.602 -9.727 1.00 46.56 72 ALA A C 1
ATOM 553 O O . ALA A 1 72 ? 10.123 -11.457 -9.802 1.00 46.56 72 ALA A O 1
ATOM 554 N N . VAL A 1 73 ? 9.376 -9.586 -8.869 1.00 46.69 73 VAL A N 1
ATOM 555 C CA . VAL A 1 73 ? 10.633 -9.189 -8.209 1.00 46.69 73 VAL A CA 1
ATOM 556 C C . VAL A 1 73 ? 10.501 -9.002 -6.685 1.00 46.69 73 VAL A C 1
ATOM 558 O O . VAL A 1 73 ? 11.473 -8.651 -6.019 1.00 46.69 73 VAL A O 1
ATOM 561 N N . MET A 1 74 ? 9.347 -9.282 -6.068 1.00 46.12 74 MET A N 1
ATOM 562 C CA . MET A 1 74 ? 9.212 -9.216 -4.602 1.00 46.12 74 MET A CA 1
ATOM 563 C C . MET A 1 74 ? 9.559 -10.549 -3.918 1.00 46.12 74 MET A C 1
ATOM 565 O O . MET A 1 74 ? 8.762 -11.144 -3.198 1.00 46.12 74 MET A O 1
ATOM 569 N N . VAL A 1 75 ? 10.787 -11.031 -4.127 1.00 46.03 75 VAL A N 1
ATOM 570 C CA . VAL A 1 75 ? 11.354 -12.108 -3.302 1.00 46.03 75 VAL A CA 1
ATOM 571 C C . VAL A 1 75 ? 11.879 -11.447 -2.031 1.00 46.03 75 VAL A C 1
ATOM 573 O O . VAL A 1 75 ? 12.979 -10.899 -2.016 1.00 46.03 75 VAL A O 1
ATOM 576 N N . GLY A 1 76 ? 11.053 -11.404 -0.982 1.00 45.28 76 GLY A N 1
ATOM 577 C CA . GLY A 1 76 ? 11.427 -10.800 0.297 1.00 45.28 76 GLY A CA 1
ATOM 578 C C . GLY A 1 76 ? 12.800 -11.281 0.782 1.00 45.28 76 GLY A C 1
ATOM 579 O O . GLY A 1 76 ? 13.158 -12.452 0.628 1.00 45.28 76 GLY A O 1
ATOM 580 N N . VAL A 1 77 ? 13.585 -10.380 1.377 1.00 44.66 77 VAL A N 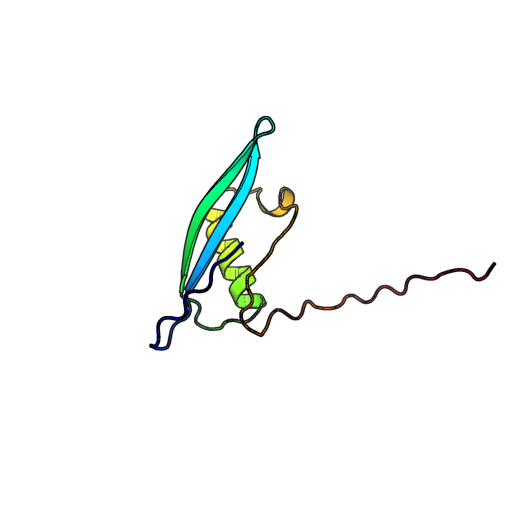1
ATOM 581 C CA . VAL A 1 77 ? 14.871 -10.745 1.978 1.00 44.66 77 VAL A CA 1
ATOM 582 C C . VAL A 1 77 ? 14.582 -11.690 3.147 1.00 44.66 77 VAL A C 1
ATOM 584 O O . VAL A 1 77 ? 14.063 -11.279 4.182 1.00 44.66 77 VAL A O 1
ATOM 587 N N . LYS A 1 78 ? 14.880 -12.984 2.983 1.00 40.56 78 LYS A N 1
ATOM 588 C CA . LYS A 1 78 ? 14.817 -13.973 4.068 1.00 40.56 78 LYS A CA 1
ATOM 589 C C . LYS A 1 78 ? 15.835 -13.576 5.141 1.00 40.56 78 LYS A C 1
ATOM 591 O O . LYS A 1 78 ? 16.997 -13.967 5.047 1.00 40.56 78 LYS A O 1
ATOM 596 N N . ASN A 1 79 ? 15.414 -12.858 6.183 1.00 40.03 79 ASN A N 1
ATOM 597 C CA . ASN A 1 79 ? 16.211 -12.780 7.402 1.00 40.03 79 ASN A CA 1
ATOM 598 C C . ASN A 1 79 ? 16.044 -14.113 8.146 1.00 40.03 79 ASN A C 1
ATOM 600 O O . ASN A 1 79 ? 15.050 -14.370 8.823 1.00 40.03 79 ASN A O 1
ATOM 604 N N . ARG A 1 80 ? 16.974 -15.032 7.884 1.00 38.19 80 ARG A N 1
ATOM 605 C CA . ARG A 1 80 ? 16.964 -16.409 8.374 1.00 38.19 80 ARG A CA 1
ATOM 606 C C . ARG A 1 80 ? 17.421 -16.406 9.839 1.00 38.19 80 ARG A C 1
ATOM 608 O O . ARG A 1 80 ? 18.597 -16.618 10.103 1.00 38.19 80 ARG A O 1
ATOM 615 N N . TYR A 1 81 ? 16.519 -16.165 10.789 1.00 38.34 81 TYR A N 1
ATOM 616 C CA . TYR A 1 81 ? 16.791 -16.519 12.186 1.00 38.34 81 TYR A CA 1
ATOM 617 C C . TYR A 1 81 ? 16.662 -18.044 12.324 1.00 38.34 81 TYR A C 1
ATOM 619 O O . TYR A 1 81 ? 15.592 -18.577 12.017 1.00 38.34 81 TYR A O 1
ATOM 627 N N . PRO A 1 82 ? 17.715 -18.783 12.722 1.00 40.91 82 PRO A N 1
ATOM 628 C CA . PRO A 1 82 ? 17.571 -20.202 13.004 1.00 40.91 82 PRO A CA 1
ATOM 629 C C . PRO A 1 82 ? 16.697 -20.359 14.252 1.00 40.91 82 PRO A C 1
ATOM 631 O O . PRO A 1 82 ? 17.072 -19.941 15.346 1.00 40.91 82 PRO A O 1
ATOM 634 N N . LEU A 1 83 ? 15.517 -20.953 14.078 1.00 39.50 83 LEU A N 1
ATOM 635 C CA . LEU A 1 83 ? 14.743 -21.499 15.185 1.00 39.50 83 LEU A CA 1
ATOM 636 C C . LEU A 1 83 ? 15.549 -22.663 15.766 1.00 39.50 83 LEU A C 1
ATOM 638 O O . LEU A 1 83 ? 15.673 -23.713 15.139 1.00 39.50 83 LEU A O 1
ATOM 642 N N . TYR A 1 84 ? 16.138 -22.448 16.938 1.00 44.53 84 TYR A N 1
ATOM 643 C CA . TYR A 1 84 ? 16.688 -23.522 17.752 1.00 44.53 84 TYR A CA 1
ATOM 644 C C . TYR A 1 84 ? 15.513 -24.301 18.350 1.00 44.53 84 TYR A C 1
ATOM 646 O O . TYR A 1 84 ? 14.736 -23.747 19.127 1.00 44.53 84 TYR A O 1
ATOM 654 N N . VAL A 1 85 ? 15.365 -25.565 17.959 1.00 49.44 85 VAL A N 1
ATOM 655 C CA . VAL A 1 85 ? 14.444 -26.512 18.594 1.00 49.44 85 VAL A CA 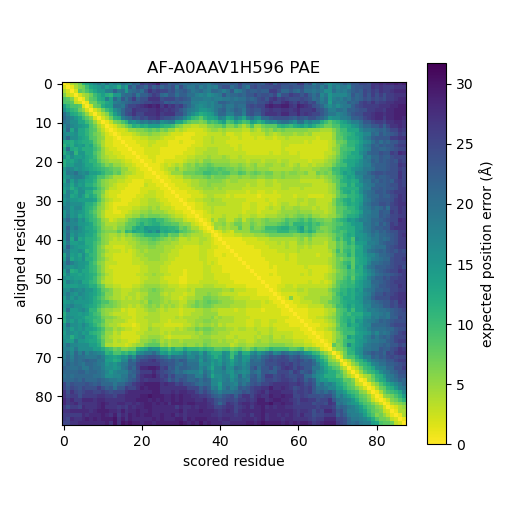1
ATOM 656 C C . VAL A 1 85 ? 15.314 -27.414 19.473 1.00 49.44 85 VAL A C 1
ATOM 658 O O . VAL A 1 85 ? 16.179 -28.092 18.922 1.00 49.44 85 VAL A O 1
ATOM 661 N N . PRO A 1 86 ? 15.179 -27.390 20.810 1.00 48.56 86 PRO A N 1
ATOM 662 C CA . PRO A 1 86 ? 15.900 -28.321 21.663 1.00 48.56 86 PRO A CA 1
ATOM 663 C C . PRO A 1 86 ? 15.301 -29.718 21.492 1.00 48.56 86 PRO A C 1
ATOM 665 O O . PRO A 1 86 ? 14.089 -29.888 21.650 1.00 48.56 86 PRO A O 1
ATOM 668 N N . ASP A 1 87 ? 16.147 -30.696 21.176 1.00 54.50 87 ASP A N 1
ATOM 669 C CA . ASP A 1 87 ? 15.782 -32.108 21.246 1.00 54.50 87 ASP A CA 1
ATOM 6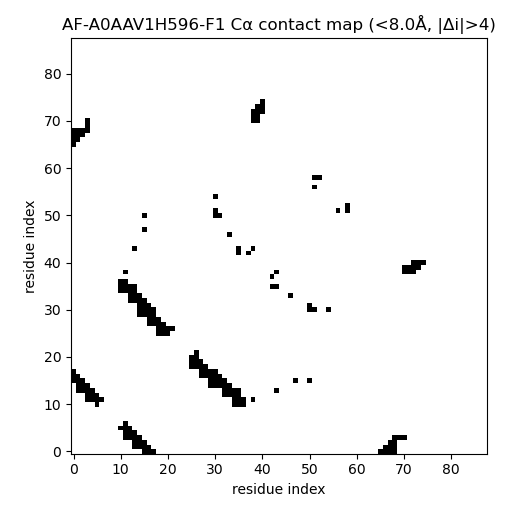70 C C . ASP A 1 87 ? 15.485 -32.473 22.710 1.00 54.50 87 ASP A C 1
ATOM 672 O O . ASP A 1 87 ? 16.257 -32.134 23.614 1.00 54.50 87 ASP A O 1
ATOM 676 N N . GLY A 1 88 ? 14.321 -33.089 22.929 1.00 50.53 88 GLY A N 1
ATOM 677 C CA . GLY A 1 88 ? 13.888 -33.617 24.225 1.00 50.53 88 GLY A CA 1
ATOM 678 C C . GLY A 1 88 ? 14.605 -34.898 24.623 1.00 50.53 88 GLY A C 1
ATOM 679 O O . GLY A 1 88 ? 15.113 -35.606 23.725 1.00 50.53 88 GLY A O 1
#

Sequence (88 aa):
MSDGSTDSAVKEEELVYVRWSHNGKIESKFVGIQTVEKADAAHITSIVRTIMEGICE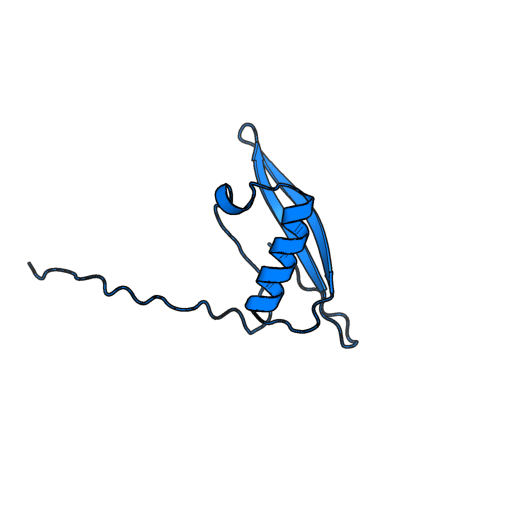EWESKLVTFATDGAAVMVGVKNRYPLYVPDG

Solvent-accessible surface area (backbone atoms only — not comparable to full-atom values): 5798 Å² total; per-residue (Å²): 92,32,60,74,58,80,54,99,71,96,50,43,38,49,35,43,43,52,72,50,76,57,96,92,39,82,47,77,43,83,70,46,73,48,80,39,95,52,68,38,51,67,51,52,50,49,51,52,48,58,51,40,58,79,74,40,83,64,45,77,86,68,60,86,80,86,56,72,73,65,57,99,45,68,74,74,84,80,81,79,73,81,81,83,74,82,84,129

Radius of gyration: 16.55 Å; Cα contacts (8 Å, |Δi|>4): 101; chains: 1; bounding box: 34×46×48 Å

pLDDT: mean 72.85, std 19.68, range [38.19, 94.06]

Organism: Xyrichtys novacula (NCBI:txid13765)

Nearest PDB structures (foldseek):
  8adl-assembly1_J  TM=6.549E-01  e=6.275E+00  Saccharomyces cerevisiae
  3cje-assembly1_A-2  TM=3.783E-01  e=1.721E+00  Jannaschia sp. CCS1
  3jc8-assembly1_Ma  TM=3.532E-01  e=1.417E+00  Myxococcus xanthus DK 1622
  8i9p-assembly1_LT  TM=1.959E-01  e=6.957E-01  Thermochaetoides thermophila DSM 1495
  8sok-assembly1_B  TM=2.574E-01  e=8.128E+00  Homo sapiens

Foldseek 3Di:
DWDWDDDPPQKIKTWDKDWDDDPNDIDIDGQDMDIQNDPAPVSNVVVNVVSVCVPDVCVVVVDPDDDDPDDPHPPDDPPDDDDDDDDD